Protein AF-A0A6F9ABH8-F1 (afdb_monomer)

Foldseek 3Di:
DDDPPDDPPPPPPPPPPPFPFAKEWFAPWDAQNRGPDTDIDTDTSQFQKKKWKAFPVGRIIGIDTHGPVCAQPFDQDQDVNDGTTIGIHIDRHHHPNPDPPDD

Structure (mmCIF, N/CA/C/O backbone):
data_AF-A0A6F9ABH8-F1
#
_entry.id   AF-A0A6F9ABH8-F1
#
loop_
_atom_site.group_PDB
_atom_site.id
_atom_site.type_symbol
_atom_site.label_atom_id
_atom_site.label_alt_id
_atom_site.label_comp_id
_atom_site.label_asym_id
_atom_site.label_entity_id
_atom_site.label_seq_id
_atom_site.pdbx_PDB_ins_code
_atom_site.Cartn_x
_atom_site.Cartn_y
_atom_site.Cartn_z
_atom_site.occupancy
_atom_site.B_iso_or_equiv
_atom_site.auth_seq_id
_atom_site.auth_comp_id
_atom_site.auth_asym_id
_atom_site.auth_atom_id
_atom_site.pdbx_PDB_model_num
ATOM 1 N N . MET A 1 1 ? 59.448 3.832 -34.366 1.00 38.19 1 MET A N 1
ATOM 2 C CA . MET A 1 1 ? 58.556 4.945 -33.955 1.00 38.19 1 MET A CA 1
ATOM 3 C C . MET A 1 1 ? 57.138 4.499 -34.285 1.00 38.19 1 MET A C 1
ATOM 5 O O . MET A 1 1 ? 56.952 4.053 -35.399 1.00 38.19 1 MET A O 1
ATOM 9 N N . LYS A 1 2 ? 56.117 4.501 -33.435 1.00 41.16 2 LYS A N 1
ATOM 10 C CA . LYS A 1 2 ? 55.901 5.055 -32.098 1.00 41.16 2 LYS A CA 1
ATOM 11 C C . LYS A 1 2 ? 54.663 4.288 -31.586 1.00 41.16 2 LYS A C 1
ATOM 13 O O . LYS A 1 2 ? 53.607 4.364 -32.205 1.00 41.16 2 LYS A O 1
ATOM 18 N N . SER A 1 3 ? 54.849 3.445 -30.572 1.00 49.25 3 SER A N 1
ATOM 19 C CA . SER A 1 3 ? 53.763 2.706 -29.921 1.00 49.25 3 SER A CA 1
ATOM 20 C C . SER A 1 3 ? 52.979 3.698 -29.065 1.00 49.25 3 SER A C 1
ATOM 22 O O . SER A 1 3 ? 53.523 4.198 -28.085 1.00 49.25 3 SER A O 1
ATOM 24 N N . ASN A 1 4 ? 51.747 4.028 -29.463 1.00 47.50 4 ASN A N 1
ATOM 25 C CA . ASN A 1 4 ? 50.877 4.953 -28.724 1.00 47.50 4 ASN A CA 1
ATOM 26 C C . ASN A 1 4 ? 49.474 4.353 -28.548 1.00 47.50 4 ASN A C 1
ATOM 28 O O . ASN A 1 4 ? 48.471 5.032 -28.727 1.00 47.50 4 ASN A O 1
ATOM 32 N N . ILE A 1 5 ? 49.383 3.065 -28.218 1.00 52.16 5 ILE A N 1
ATOM 33 C CA . ILE A 1 5 ? 48.133 2.483 -27.703 1.00 52.16 5 ILE A CA 1
ATOM 34 C C . ILE A 1 5 ? 48.213 2.592 -26.179 1.00 52.16 5 ILE A C 1
ATOM 36 O O . ILE A 1 5 ? 48.301 1.606 -25.455 1.00 52.16 5 ILE A O 1
ATOM 40 N N . LEU A 1 6 ? 48.316 3.833 -25.696 1.00 50.69 6 LEU A N 1
ATOM 41 C CA . LEU A 1 6 ? 48.376 4.136 -24.275 1.00 50.69 6 LEU A CA 1
ATOM 42 C C . LEU A 1 6 ? 47.059 4.795 -23.849 1.00 50.69 6 LEU A C 1
ATOM 44 O O . LEU A 1 6 ? 46.882 6.002 -23.958 1.00 50.69 6 LEU A O 1
ATOM 48 N N . ILE A 1 7 ? 46.168 3.940 -23.346 1.00 53.97 7 ILE A N 1
ATOM 49 C CA . ILE A 1 7 ? 45.357 4.195 -22.150 1.00 53.97 7 ILE A CA 1
ATOM 50 C C . ILE A 1 7 ? 44.345 5.345 -22.296 1.00 53.97 7 ILE A C 1
ATOM 52 O O . ILE A 1 7 ? 44.410 6.371 -21.628 1.00 53.97 7 ILE A O 1
ATOM 56 N N . GLY A 1 8 ? 43.319 5.110 -23.111 1.00 46.75 8 GLY A N 1
ATOM 57 C CA . GLY A 1 8 ? 41.999 5.693 -22.877 1.00 46.75 8 GLY A CA 1
ATOM 58 C C . GLY A 1 8 ? 41.253 4.835 -21.858 1.00 46.75 8 GLY A C 1
ATOM 59 O O . GLY A 1 8 ? 40.374 4.069 -22.239 1.00 46.75 8 GLY A O 1
ATOM 60 N N . LEU A 1 9 ? 41.641 4.886 -20.578 1.00 55.31 9 LEU A N 1
ATOM 61 C CA . LEU A 1 9 ? 40.879 4.245 -19.501 1.00 55.31 9 LEU A CA 1
ATOM 62 C C . LEU A 1 9 ? 39.613 5.076 -19.267 1.00 55.31 9 LEU A C 1
ATOM 64 O O . LEU A 1 9 ? 39.552 5.936 -18.392 1.00 55.31 9 LEU A O 1
ATOM 68 N N . THR A 1 10 ? 38.616 4.858 -20.118 1.00 58.72 10 THR A N 1
ATOM 69 C CA . THR A 1 10 ? 37.262 5.370 -19.949 1.00 58.72 10 THR A CA 1
ATOM 70 C C . THR A 1 10 ? 36.702 4.783 -18.661 1.00 58.72 10 THR A C 1
ATOM 72 O O . THR A 1 10 ? 36.371 3.599 -18.601 1.00 58.72 10 THR A O 1
ATOM 75 N N . VAL A 1 11 ? 36.638 5.606 -17.616 1.00 58.22 11 VAL A N 1
ATOM 76 C CA . VAL A 1 11 ? 35.954 5.283 -16.366 1.00 58.22 11 VAL A CA 1
ATOM 77 C C . VAL A 1 11 ? 34.465 5.150 -16.688 1.00 58.22 11 VAL A C 1
ATOM 79 O O . VAL A 1 11 ? 33.728 6.132 -16.740 1.00 58.22 11 VAL A O 1
ATOM 82 N N . LEU A 1 12 ? 34.029 3.921 -16.957 1.00 57.50 12 LEU A N 1
ATOM 83 C CA . LEU A 1 12 ? 32.623 3.573 -17.091 1.00 57.50 12 LEU A CA 1
ATOM 84 C C . LEU A 1 12 ? 32.027 3.515 -15.680 1.00 57.50 12 LEU A C 1
ATOM 86 O O . LEU A 1 12 ? 31.957 2.454 -15.064 1.00 57.50 12 LEU A O 1
ATOM 90 N N . VAL A 1 13 ? 31.639 4.674 -15.139 1.00 62.25 13 VAL A N 1
ATOM 91 C CA . VAL A 1 13 ? 30.786 4.716 -13.946 1.00 62.25 13 VAL A CA 1
ATOM 92 C C . VAL A 1 13 ? 29.404 4.230 -14.370 1.00 62.25 13 VAL A C 1
ATOM 94 O O . VAL A 1 13 ? 28.586 4.993 -14.879 1.00 62.25 13 VAL A O 1
ATOM 97 N N . VAL A 1 14 ? 29.149 2.934 -14.193 1.00 61.19 14 VAL A N 1
ATOM 98 C CA . VAL A 1 14 ? 27.793 2.388 -14.258 1.00 61.19 14 VAL A CA 1
ATOM 99 C C . VAL A 1 14 ? 27.068 2.859 -13.001 1.00 61.19 14 VAL A C 1
ATOM 101 O O . VAL A 1 14 ? 27.223 2.288 -11.924 1.00 61.19 14 VAL A O 1
ATOM 104 N N . PHE A 1 15 ? 26.287 3.931 -13.128 1.00 59.28 15 PHE A N 1
ATOM 105 C CA . PHE A 1 15 ? 25.287 4.286 -12.129 1.00 59.28 15 PHE A CA 1
ATOM 106 C C . PHE A 1 15 ? 24.193 3.216 -12.169 1.00 59.28 15 PHE A C 1
ATOM 108 O O . PHE A 1 15 ? 23.288 3.269 -13.000 1.00 59.28 15 PHE A O 1
ATOM 115 N N . ILE A 1 16 ? 24.285 2.216 -11.292 1.00 57.59 16 ILE A N 1
ATOM 116 C CA . ILE A 1 16 ? 23.160 1.316 -11.043 1.00 57.59 16 ILE A CA 1
ATOM 117 C C . ILE A 1 16 ? 22.151 2.132 -10.239 1.00 57.59 16 ILE A C 1
ATOM 119 O O . ILE A 1 16 ? 22.263 2.259 -9.021 1.00 57.59 16 ILE A O 1
ATOM 123 N N . ALA A 1 17 ? 21.190 2.743 -10.933 1.00 57.72 17 ALA A N 1
ATOM 124 C CA . ALA A 1 17 ? 19.999 3.264 -10.288 1.00 57.72 17 ALA A CA 1
ATOM 125 C C . ALA A 1 17 ? 19.285 2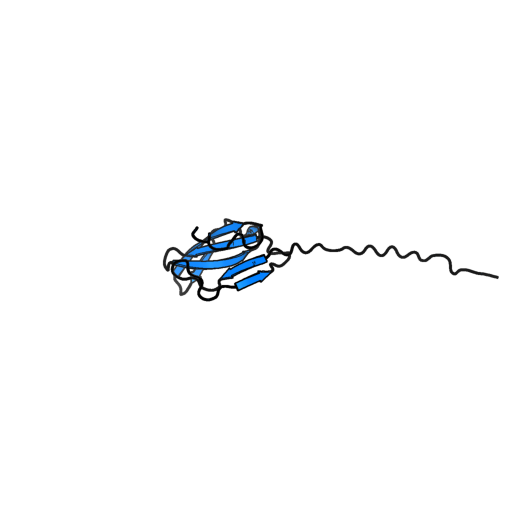.065 -9.653 1.00 57.72 17 ALA A C 1
ATOM 127 O O . ALA A 1 17 ? 18.655 1.268 -10.347 1.00 57.72 17 ALA A O 1
ATOM 128 N N . VAL A 1 18 ? 19.449 1.887 -8.340 1.00 52.00 18 VAL A N 1
ATOM 129 C CA . VAL A 1 18 ? 18.676 0.908 -7.575 1.00 52.00 18 VAL A CA 1
ATOM 130 C C . VAL A 1 18 ? 17.233 1.391 -7.612 1.00 52.00 18 VAL A C 1
ATOM 132 O O . VAL A 1 18 ? 16.819 2.240 -6.823 1.00 52.00 18 VAL A O 1
ATOM 135 N N . ALA A 1 19 ? 16.470 0.886 -8.578 1.00 57.06 19 ALA A N 1
ATOM 136 C CA . ALA A 1 19 ? 15.028 0.972 -8.527 1.00 57.06 19 ALA A CA 1
ATOM 137 C C . ALA A 1 19 ? 14.597 0.142 -7.317 1.00 57.06 19 ALA A C 1
ATOM 139 O O . ALA A 1 19 ? 14.730 -1.083 -7.315 1.00 57.06 19 ALA A O 1
ATOM 140 N N . GLN A 1 20 ? 14.162 0.816 -6.252 1.00 62.88 20 GLN A N 1
ATOM 141 C CA . GLN A 1 20 ? 13.561 0.134 -5.116 1.00 62.88 20 GLN A CA 1
ATOM 142 C C . GLN A 1 20 ? 12.261 -0.500 -5.615 1.00 62.88 20 GLN A C 1
ATOM 144 O O . GLN A 1 20 ? 11.275 0.190 -5.859 1.00 62.88 20 GLN A O 1
ATOM 149 N N . SER A 1 21 ? 12.307 -1.807 -5.868 1.00 71.00 21 SER A N 1
ATOM 150 C CA . SER A 1 21 ? 11.190 -2.576 -6.410 1.00 71.00 21 SER A CA 1
ATOM 151 C C . SER A 1 21 ? 10.307 -3.040 -5.261 1.00 71.00 21 SER A C 1
ATOM 153 O O . SER A 1 21 ? 10.367 -4.185 -4.827 1.00 71.00 21 SER A O 1
ATOM 155 N N . LEU A 1 22 ? 9.501 -2.118 -4.737 1.00 86.31 22 LEU A N 1
ATOM 156 C CA . LEU A 1 22 ? 8.500 -2.445 -3.729 1.00 86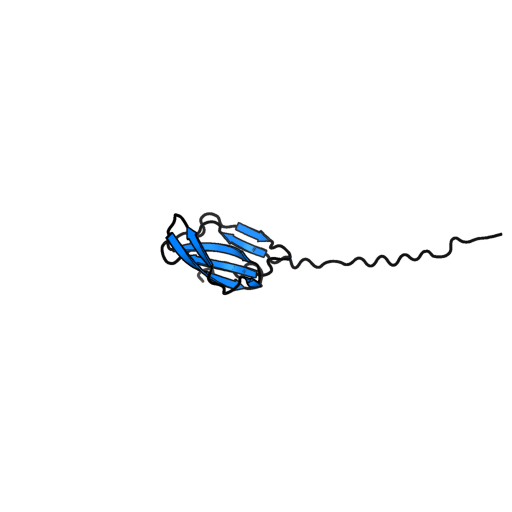.31 22 LEU A CA 1
ATOM 157 C C . LEU A 1 22 ? 7.345 -3.201 -4.394 1.00 86.31 22 LEU A C 1
ATOM 159 O O . LEU A 1 22 ? 6.756 -2.710 -5.353 1.00 86.31 22 LEU A O 1
ATOM 163 N N . THR A 1 23 ? 6.987 -4.379 -3.900 1.00 89.25 23 THR A N 1
ATOM 164 C CA . THR A 1 23 ? 5.840 -5.147 -4.395 1.00 89.25 23 THR A CA 1
ATOM 165 C C . THR A 1 23 ? 4.644 -4.945 -3.478 1.00 89.25 23 THR A C 1
ATOM 167 O O . THR A 1 23 ? 4.704 -5.249 -2.293 1.00 89.25 23 THR A O 1
ATOM 170 N N . CYS A 1 24 ? 3.513 -4.501 -4.018 1.00 89.50 24 CYS A N 1
ATOM 171 C CA . CYS A 1 24 ? 2.293 -4.250 -3.254 1.00 89.50 24 CYS A CA 1
ATOM 172 C C . CYS A 1 24 ? 1.137 -5.127 -3.727 1.00 89.50 24 CYS A C 1
ATOM 174 O O . CYS A 1 24 ? 1.071 -5.559 -4.881 1.00 89.50 24 CYS A O 1
ATOM 176 N N . LYS A 1 25 ? 0.162 -5.355 -2.845 1.00 88.94 25 LYS A N 1
ATOM 177 C CA . LYS A 1 25 ? -1.118 -5.939 -3.241 1.00 88.94 25 LYS A CA 1
ATOM 178 C C . LYS A 1 25 ? -1.887 -4.938 -4.087 1.00 88.94 25 LYS A C 1
ATOM 180 O O . LYS A 1 25 ? -2.103 -3.800 -3.674 1.00 88.94 25 LYS A O 1
ATOM 185 N N . GLN A 1 26 ? -2.326 -5.392 -5.251 1.00 87.81 26 GLN A N 1
ATOM 186 C CA . GLN A 1 26 ? -3.222 -4.652 -6.118 1.00 87.81 26 GLN A CA 1
ATOM 187 C C . GLN A 1 26 ? -4.647 -5.156 -5.919 1.00 87.81 26 GLN A C 1
ATOM 189 O O . GLN A 1 26 ? -4.905 -6.360 -5.881 1.00 87.81 26 GLN A O 1
ATOM 194 N N . CYS A 1 27 ? -5.572 -4.218 -5.784 1.00 86.19 27 CYS A N 1
ATOM 195 C CA . CYS A 1 27 ? -6.992 -4.495 -5.711 1.00 86.19 27 CYS A CA 1
ATOM 196 C C . CYS A 1 27 ? -7.739 -3.325 -6.323 1.00 86.19 27 CYS A C 1
ATOM 198 O O . CYS A 1 27 ? -7.861 -2.275 -5.701 1.00 86.19 27 CYS A O 1
ATOM 200 N N . SER A 1 28 ? -8.207 -3.504 -7.557 1.00 79.06 28 SER A N 1
ATOM 201 C CA . SER A 1 28 ? -8.932 -2.450 -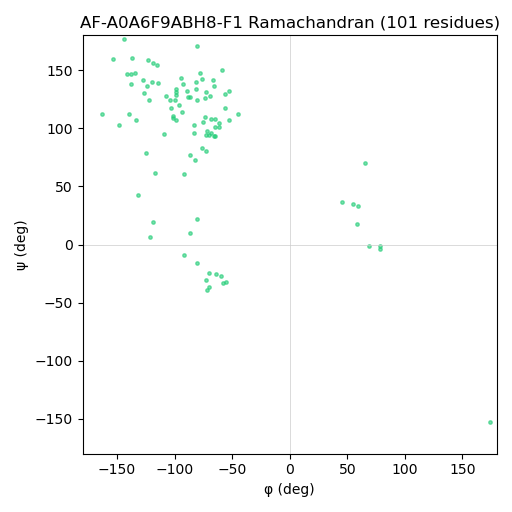8.270 1.00 79.06 28 SER A CA 1
ATOM 202 C C . SER A 1 28 ? -10.332 -2.238 -7.687 1.00 79.06 28 SER A C 1
ATOM 204 O O . SER A 1 28 ? -10.771 -1.101 -7.532 1.00 79.06 28 SER A O 1
ATOM 206 N N . VAL A 1 29 ? -11.007 -3.332 -7.315 1.00 75.75 29 VAL A N 1
ATOM 207 C CA . VAL A 1 29 ? -12.345 -3.302 -6.719 1.00 75.75 29 VAL A CA 1
ATOM 208 C C . VAL A 1 29 ? -12.424 -4.332 -5.597 1.00 75.75 29 VAL A C 1
ATOM 210 O O . VAL A 1 29 ? -12.372 -5.541 -5.835 1.00 75.75 29 VAL A O 1
ATOM 213 N N . GLY A 1 30 ? -12.548 -3.849 -4.368 1.00 76.12 30 GLY A N 1
ATOM 214 C CA . GLY A 1 30 ? -12.880 -4.643 -3.197 1.00 76.12 30 GLY A CA 1
ATOM 215 C C . GLY A 1 30 ? -14.233 -4.235 -2.636 1.00 76.12 30 GLY A C 1
ATOM 216 O O . GLY A 1 30 ? -14.550 -3.052 -2.586 1.00 76.12 30 GLY A O 1
ATOM 217 N N . ILE A 1 31 ? -15.030 -5.213 -2.223 1.00 78.12 31 ILE A N 1
ATOM 218 C CA . ILE A 1 31 ? -16.369 -5.037 -1.661 1.00 78.12 31 ILE A CA 1
ATOM 219 C C . ILE A 1 31 ? -16.395 -5.772 -0.320 1.00 78.12 31 ILE A C 1
ATOM 221 O O . ILE A 1 31 ? -15.968 -6.923 -0.239 1.00 78.12 31 ILE A O 1
ATOM 225 N N . PHE A 1 32 ? -16.867 -5.116 0.747 1.00 75.88 32 PHE A N 1
ATOM 226 C CA . PHE A 1 32 ? -16.945 -5.722 2.090 1.00 75.8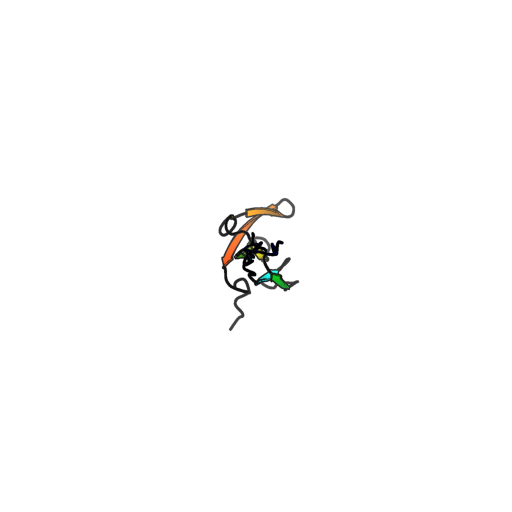8 32 PHE A CA 1
ATOM 227 C C . PHE A 1 32 ? -15.593 -6.284 2.591 1.00 75.88 32 PHE A C 1
ATOM 229 O O . PHE A 1 32 ? -15.536 -7.311 3.259 1.00 75.88 32 PHE A O 1
ATOM 236 N N . GLY A 1 33 ? -14.482 -5.625 2.245 1.00 71.81 33 GLY A N 1
ATOM 237 C CA . GLY A 1 33 ? -13.131 -6.066 2.625 1.00 71.81 33 GLY A CA 1
ATOM 238 C C . GLY A 1 33 ? -12.565 -7.222 1.788 1.00 71.81 33 GLY A C 1
ATOM 239 O O . GLY A 1 33 ? -11.394 -7.569 1.945 1.00 71.81 33 GLY A O 1
ATOM 240 N N . THR A 1 34 ? -13.345 -7.773 0.852 1.00 77.94 34 THR A N 1
ATOM 241 C CA . THR A 1 34 ? -12.903 -8.816 -0.084 1.00 77.94 34 THR A CA 1
ATOM 242 C C . THR A 1 34 ? -12.545 -8.196 -1.428 1.00 77.94 34 THR A C 1
ATOM 244 O O . THR A 1 34 ? -13.342 -7.464 -2.005 1.00 77.94 34 THR A O 1
ATOM 247 N N . CYS A 1 35 ? -11.357 -8.492 -1.953 1.00 82.12 35 CYS A N 1
ATOM 248 C CA . CYS A 1 35 ? -10.957 -8.062 -3.294 1.00 82.12 35 CYS A CA 1
ATOM 249 C C . CYS A 1 35 ? -11.540 -8.987 -4.358 1.00 82.12 35 CYS A C 1
ATOM 251 O O . CYS A 1 35 ? -11.278 -10.185 -4.319 1.00 82.12 35 CYS A O 1
ATOM 253 N N . LEU A 1 36 ? -12.275 -8.428 -5.324 1.00 80.88 36 LEU A N 1
ATOM 254 C CA . LEU A 1 36 ? -12.801 -9.182 -6.469 1.00 80.88 36 LEU A CA 1
ATOM 255 C C . LEU A 1 36 ? -11.683 -9.593 -7.430 1.00 80.88 36 LEU A C 1
ATOM 257 O O . LEU A 1 36 ? -11.697 -10.690 -7.976 1.00 80.88 36 LEU A O 1
ATOM 261 N N . PHE A 1 37 ? -10.695 -8.713 -7.592 1.00 80.38 37 PHE A N 1
ATOM 262 C CA . PHE A 1 37 ? -9.531 -8.927 -8.447 1.00 80.38 37 PHE A CA 1
ATOM 263 C C . PHE A 1 37 ? -8.256 -8.737 -7.622 1.00 80.38 37 PHE A C 1
ATOM 265 O O . PHE A 1 37 ? -7.666 -7.652 -7.640 1.00 80.38 37 PHE A O 1
ATOM 272 N N . PRO A 1 38 ? -7.867 -9.744 -6.819 1.00 83.50 38 PRO A N 1
ATOM 273 C CA . PRO A 1 38 ? -6.620 -9.699 -6.079 1.00 83.50 38 PRO A CA 1
ATOM 274 C C . PRO A 1 38 ? -5.441 -9.896 -7.036 1.00 83.50 38 PRO A C 1
ATOM 276 O O . PRO A 1 38 ? -5.409 -10.838 -7.824 1.00 83.50 38 PRO A O 1
ATOM 279 N N . GLY A 1 39 ? -4.442 -9.030 -6.927 1.00 86.25 39 GLY A N 1
ATOM 280 C CA . GLY A 1 39 ? -3.194 -9.133 -7.671 1.00 86.25 39 GLY A CA 1
ATOM 281 C C . GLY A 1 39 ? -2.004 -8.670 -6.841 1.00 86.25 39 GLY A C 1
ATOM 282 O O . GLY A 1 39 ? -2.151 -8.197 -5.711 1.00 86.25 39 GLY A O 1
ATOM 283 N N . ASN A 1 40 ? -0.816 -8.798 -7.419 1.00 89.50 40 ASN A N 1
ATOM 284 C CA . ASN A 1 40 ? 0.393 -8.147 -6.930 1.00 89.50 40 ASN A CA 1
ATOM 285 C C . ASN A 1 40 ? 0.901 -7.238 -8.047 1.00 89.50 40 ASN A C 1
ATOM 287 O O . ASN A 1 40 ? 0.875 -7.634 -9.212 1.00 89.50 40 ASN A O 1
ATOM 291 N N . MET A 1 41 ? 1.369 -6.050 -7.694 1.00 86.88 41 MET A N 1
ATOM 292 C CA . MET A 1 41 ? 2.007 -5.127 -8.624 1.00 86.88 41 MET A CA 1
ATOM 293 C C . MET A 1 41 ? 3.357 -4.703 -8.061 1.00 86.88 41 MET A C 1
ATOM 295 O O . MET A 1 41 ? 3.487 -4.497 -6.854 1.00 86.88 41 MET A O 1
ATOM 299 N N . VAL A 1 42 ? 4.351 -4.575 -8.933 1.00 88.75 42 VAL A N 1
ATOM 300 C CA . VAL A 1 42 ? 5.634 -3.963 -8.582 1.00 88.75 42 VAL A CA 1
ATOM 301 C C . VAL A 1 42 ? 5.485 -2.464 -8.781 1.00 88.75 42 VAL A C 1
ATOM 303 O O . VAL A 1 42 ? 5.022 -2.015 -9.830 1.00 88.75 42 VAL A O 1
ATOM 306 N N . CYS A 1 43 ? 5.820 -1.703 -7.753 1.00 85.06 43 CYS A N 1
ATOM 307 C CA . CYS A 1 43 ? 5.772 -0.261 -7.790 1.00 85.06 43 CYS A CA 1
ATOM 308 C C . CYS A 1 43 ? 6.965 0.318 -8.545 1.00 85.06 43 CYS A C 1
ATOM 310 O O . CYS A 1 43 ? 8.074 -0.215 -8.497 1.00 85.06 43 CYS A O 1
ATOM 312 N N . ASP A 1 44 ? 6.723 1.445 -9.207 1.00 83.25 44 ASP A N 1
ATOM 313 C CA . ASP A 1 44 ? 7.764 2.211 -9.881 1.00 83.25 44 ASP A CA 1
ATOM 314 C C . ASP A 1 44 ? 8.541 3.094 -8.886 1.00 83.25 44 ASP A C 1
ATOM 316 O O . ASP A 1 44 ? 8.125 3.267 -7.735 1.00 83.25 44 ASP A O 1
ATOM 320 N N . ASN A 1 45 ? 9.643 3.701 -9.336 1.00 74.19 45 ASN A N 1
ATOM 321 C CA . ASN A 1 45 ? 10.540 4.522 -8.524 1.00 74.19 45 ASN A CA 1
ATOM 322 C C . ASN A 1 45 ? 9.836 5.734 -7.889 1.00 74.19 45 ASN A C 1
ATOM 324 O O . ASN A 1 45 ? 10.226 6.180 -6.814 1.00 74.19 45 ASN A O 1
ATOM 328 N N . SER A 1 46 ? 8.769 6.236 -8.517 1.00 71.38 46 SER A N 1
ATOM 329 C CA . SER A 1 46 ? 7.942 7.316 -7.961 1.00 71.38 46 SER A CA 1
ATOM 330 C C . SER A 1 46 ? 6.917 6.839 -6.922 1.00 71.38 46 SER A C 1
ATOM 332 O O . SER A 1 46 ? 6.391 7.635 -6.155 1.00 71.38 46 SER A O 1
ATOM 334 N N . THR A 1 47 ? 6.622 5.541 -6.842 1.00 75.75 47 THR A N 1
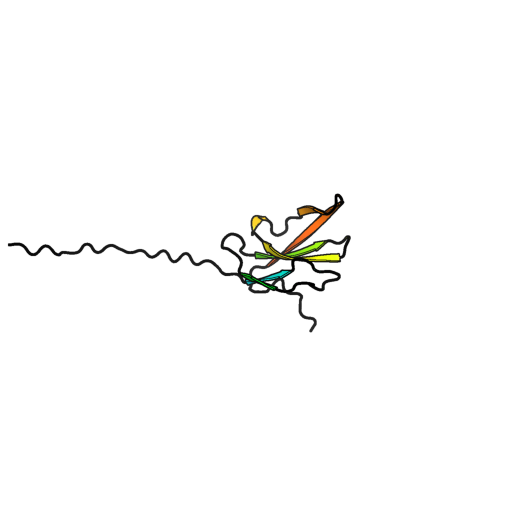ATOM 335 C CA . THR A 1 47 ? 5.525 5.002 -6.018 1.00 75.75 47 THR A CA 1
ATOM 336 C C . THR A 1 47 ? 6.027 4.071 -4.918 1.00 75.75 47 THR A C 1
ATOM 338 O O . THR A 1 47 ? 5.676 2.903 -4.860 1.00 75.75 47 THR A O 1
ATOM 341 N N . LEU A 1 48 ? 6.847 4.586 -4.006 1.00 82.00 48 LEU A N 1
ATOM 342 C CA . LEU A 1 48 ? 7.539 3.788 -2.980 1.00 82.00 48 LEU A CA 1
ATOM 343 C C . LEU A 1 48 ? 6.684 3.422 -1.751 1.00 82.00 48 LEU A C 1
ATOM 345 O O . LE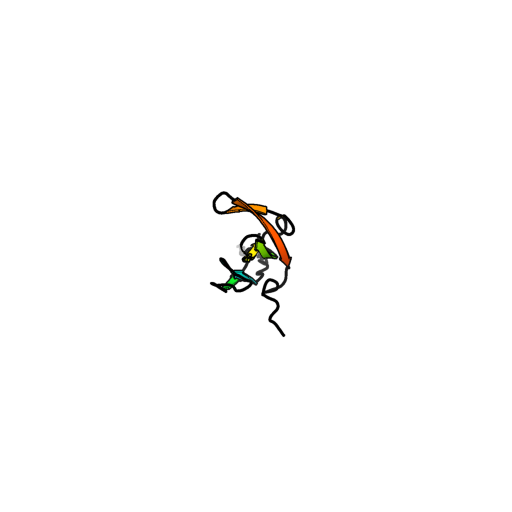U A 1 48 ? 7.227 3.167 -0.676 1.00 82.00 48 LEU A O 1
ATOM 349 N N . ASN A 1 49 ? 5.354 3.425 -1.868 1.00 86.94 49 ASN A N 1
ATOM 350 C CA . ASN A 1 49 ? 4.464 3.036 -0.775 1.00 86.94 49 ASN A CA 1
ATOM 351 C C . ASN A 1 49 ? 3.326 2.182 -1.303 1.00 86.94 49 ASN A C 1
ATOM 353 O O . ASN A 1 49 ? 2.688 2.515 -2.301 1.00 86.94 49 ASN A O 1
ATOM 357 N N . CYS A 1 50 ? 2.998 1.136 -0.565 1.00 88.75 50 CYS A N 1
ATOM 358 C CA . CYS A 1 50 ? 1.745 0.438 -0.736 1.00 88.75 50 CYS A CA 1
ATOM 359 C C . CYS A 1 50 ? 0.637 1.194 -0.011 1.00 88.75 50 CYS A C 1
ATOM 361 O O . CYS A 1 50 ? 0.851 1.643 1.114 1.00 88.75 50 CYS A O 1
ATOM 363 N N . TYR A 1 51 ? -0.554 1.284 -0.599 1.00 87.69 51 TYR A N 1
ATOM 364 C CA . TYR A 1 51 ? -1.710 1.905 0.043 1.00 87.69 51 TYR A CA 1
ATOM 365 C C . TYR A 1 51 ? -2.916 0.968 0.152 1.00 87.69 51 TYR A C 1
ATOM 367 O O . TYR A 1 51 ? -3.071 0.008 -0.611 1.00 87.69 51 TYR A O 1
ATOM 375 N N . THR A 1 52 ? -3.782 1.329 1.093 1.00 84.44 52 THR A N 1
ATOM 376 C CA . THR A 1 52 ? -5.054 0.706 1.456 1.00 84.44 52 THR A CA 1
ATOM 377 C C . THR A 1 52 ? -6.065 1.846 1.588 1.00 84.44 52 THR A C 1
ATOM 379 O O . THR A 1 52 ? -5.982 2.648 2.519 1.00 84.44 52 THR A O 1
ATOM 382 N N . GLY A 1 53 ? -6.979 1.967 0.624 1.00 79.56 53 GLY A N 1
ATOM 383 C CA . GLY A 1 53 ? -8.026 2.991 0.597 1.00 79.56 53 GLY A CA 1
ATOM 384 C C . GLY A 1 53 ? -9.393 2.389 0.896 1.00 79.56 53 GLY A C 1
ATOM 385 O O . GLY A 1 53 ? -9.780 1.416 0.256 1.00 79.56 53 GLY A O 1
ATOM 386 N N . GLU A 1 54 ? -10.133 2.944 1.854 1.00 76.19 54 GLU A N 1
ATOM 387 C CA . GLU A 1 54 ? -11.482 2.476 2.196 1.00 76.19 54 GLU A CA 1
ATOM 388 C C . GLU A 1 54 ? -12.510 3.605 2.061 1.00 76.19 54 GLU A C 1
ATOM 390 O O . GLU A 1 54 ? -12.383 4.672 2.665 1.00 76.19 54 GLU A O 1
ATOM 395 N N . ALA A 1 55 ? -13.544 3.359 1.261 1.00 72.62 55 ALA A N 1
ATOM 396 C CA . ALA A 1 55 ? -14.672 4.251 1.068 1.00 72.62 55 ALA A CA 1
ATOM 397 C C . ALA A 1 55 ? -15.845 3.790 1.939 1.00 72.62 55 ALA A C 1
ATOM 399 O O . ALA A 1 55 ? -16.529 2.805 1.641 1.00 72.62 55 ALA A O 1
ATOM 400 N N . ARG A 1 56 ? -16.109 4.549 3.007 1.00 67.38 56 ARG A N 1
ATOM 401 C CA . ARG A 1 56 ? -17.116 4.220 4.031 1.00 67.38 56 ARG A CA 1
ATOM 402 C C . ARG A 1 56 ? -18.534 4.046 3.484 1.00 67.38 56 ARG A C 1
ATOM 404 O O . ARG A 1 56 ? -19.279 3.225 4.003 1.00 67.38 56 ARG A O 1
ATOM 411 N N . PHE A 1 57 ? -18.901 4.795 2.444 1.00 66.94 57 PHE A N 1
ATOM 412 C CA . PHE A 1 57 ? -20.284 4.847 1.956 1.00 66.94 57 PHE A CA 1
ATOM 413 C C . PHE A 1 57 ? -20.725 3.576 1.214 1.00 66.94 57 PHE A C 1
ATOM 415 O O . PHE A 1 57 ? -21.891 3.207 1.262 1.00 66.94 57 PHE A O 1
ATOM 422 N N . LEU A 1 58 ? -19.789 2.889 0.553 1.00 67.88 58 LEU A N 1
ATOM 423 C CA . LEU A 1 58 ? -20.070 1.695 -0.255 1.00 67.88 58 LEU A CA 1
ATOM 424 C C . LEU A 1 58 ? -19.291 0.460 0.222 1.00 67.88 58 LEU A C 1
ATOM 426 O O . LEU A 1 58 ? -19.306 -0.571 -0.445 1.00 67.88 58 LEU A O 1
ATOM 430 N N . LYS A 1 59 ? -18.577 0.568 1.355 1.00 72.44 59 LYS A N 1
ATOM 431 C CA . LYS A 1 59 ? -17.581 -0.419 1.811 1.00 72.44 59 LYS A CA 1
ATOM 432 C C . LYS A 1 59 ? -16.655 -0.868 0.676 1.00 72.44 59 LYS A C 1
ATOM 434 O O . LYS A 1 59 ? -16.299 -2.047 0.581 1.00 72.44 59 LYS A O 1
ATOM 439 N N . LEU A 1 60 ? -16.316 0.076 -0.204 1.00 76.25 60 LEU A N 1
ATOM 440 C CA . LEU A 1 60 ? -15.388 -0.178 -1.291 1.00 76.25 60 LEU A CA 1
ATOM 441 C C . LEU A 1 60 ? -13.980 -0.075 -0.741 1.00 76.25 60 LEU A C 1
ATOM 443 O O . LEU A 1 60 ? -13.650 0.860 -0.012 1.00 76.25 60 LEU A O 1
ATOM 447 N N . HIS A 1 61 ? -13.158 -1.042 -1.102 1.00 78.69 61 HIS A N 1
ATOM 448 C CA . HIS A 1 61 ? -11.771 -1.089 -0.707 1.00 78.69 61 HIS A CA 1
ATOM 449 C C . HIS A 1 61 ? -10.884 -1.185 -1.945 1.00 78.69 61 HIS A C 1
ATOM 451 O O . HIS A 1 61 ? -11.184 -1.941 -2.864 1.00 78.69 61 HIS A O 1
ATOM 457 N N . THR A 1 62 ? -9.800 -0.422 -1.981 1.00 82.50 62 THR A N 1
ATOM 458 C CA . THR A 1 62 ? -8.837 -0.416 -3.086 1.00 82.50 62 THR A CA 1
ATOM 459 C C . THR A 1 62 ? -7.411 -0.460 -2.548 1.00 82.50 62 THR A C 1
ATOM 461 O O . THR A 1 62 ? -7.133 0.028 -1.448 1.00 82.50 62 THR A O 1
ATO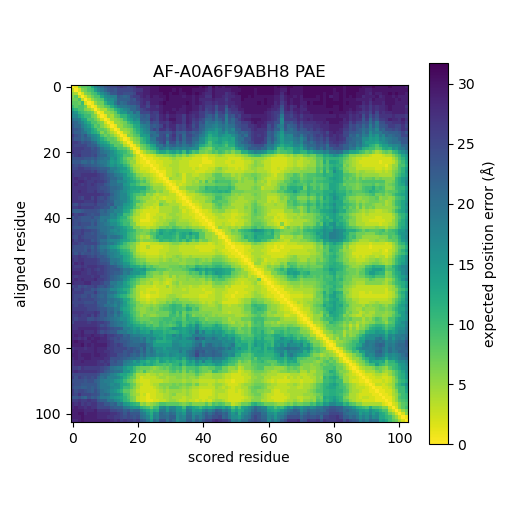M 464 N N . ARG A 1 63 ? -6.512 -1.095 -3.302 1.00 86.81 63 ARG A N 1
ATOM 465 C CA . ARG A 1 63 ? -5.107 -1.307 -2.930 1.00 86.81 63 ARG A CA 1
ATOM 466 C C . ARG A 1 63 ? -4.201 -1.147 -4.139 1.00 86.81 63 ARG A C 1
ATOM 468 O O . ARG A 1 63 ? -4.564 -1.556 -5.244 1.00 86.81 63 ARG A O 1
ATOM 475 N N . GLY A 1 64 ? -2.995 -0.645 -3.915 1.00 87.19 64 GLY A N 1
ATOM 476 C CA . GLY A 1 64 ? -1.960 -0.578 -4.942 1.00 87.19 64 GLY A CA 1
ATOM 477 C C . GLY A 1 64 ? -0.727 0.176 -4.466 1.00 87.19 64 GLY A C 1
ATOM 478 O O . GLY A 1 64 ? -0.462 0.232 -3.266 1.00 87.19 64 GLY A O 1
ATOM 479 N N . CYS A 1 65 ? -0.010 0.773 -5.414 1.00 88.56 65 CYS A N 1
ATOM 480 C CA . CYS A 1 65 ? 1.123 1.656 -5.156 1.00 88.56 65 CYS A CA 1
ATOM 481 C C . CYS A 1 65 ? 0.683 3.125 -5.130 1.00 88.56 65 CYS A C 1
ATOM 483 O O . CYS A 1 65 ? -0.193 3.531 -5.896 1.00 88.56 65 CYS A O 1
ATOM 485 N N . LEU A 1 66 ? 1.291 3.917 -4.253 1.00 86.75 66 LEU A N 1
ATOM 486 C CA . LEU A 1 66 ? 1.033 5.341 -4.082 1.00 86.75 66 LEU A CA 1
ATOM 487 C C . LEU A 1 66 ? 2.351 6.093 -3.890 1.00 86.75 66 LEU A C 1
ATOM 489 O O . LEU A 1 66 ? 3.302 5.594 -3.283 1.00 86.75 66 LEU A O 1
ATOM 493 N N . ASP A 1 67 ? 2.387 7.321 -4.393 1.00 84.00 67 ASP A N 1
ATOM 494 C CA . ASP A 1 67 ? 3.478 8.251 -4.128 1.00 84.00 67 ASP A CA 1
ATOM 495 C C . ASP A 1 67 ? 3.502 8.650 -2.642 1.00 84.00 67 ASP A C 1
ATOM 497 O O . ASP A 1 67 ? 2.455 8.866 -2.018 1.00 84.00 67 ASP A O 1
ATOM 501 N N . SER A 1 68 ? 4.702 8.784 -2.074 1.00 78.00 68 SER A N 1
ATOM 502 C CA . SER A 1 68 ? 4.912 9.164 -0.670 1.00 78.00 68 SER A CA 1
ATOM 503 C C . SER A 1 68 ? 4.224 10.475 -0.296 1.00 78.00 68 SER A C 1
ATOM 505 O O . SER A 1 68 ? 3.747 10.614 0.828 1.00 78.00 68 SER A O 1
ATOM 507 N N . ASN A 1 69 ? 4.108 11.427 -1.226 1.00 77.69 69 ASN A N 1
ATOM 508 C CA . ASN A 1 69 ? 3.464 12.719 -0.971 1.00 77.69 69 ASN A CA 1
ATOM 509 C C . ASN A 1 69 ? 1.944 12.633 -0.788 1.00 77.69 69 ASN A C 1
ATOM 511 O O . ASN A 1 69 ? 1.337 13.516 -0.161 1.00 77.69 69 ASN A O 1
ATOM 515 N N . LEU A 1 70 ? 1.328 11.593 -1.354 1.00 76.94 70 LEU A N 1
ATOM 516 C CA . LEU A 1 70 ? -0.110 11.355 -1.280 1.00 76.94 70 LEU A CA 1
ATOM 517 C C . LEU A 1 70 ? -0.485 10.467 -0.089 1.00 76.94 70 LEU A C 1
ATOM 519 O O . LEU A 1 70 ? -1.668 10.350 0.233 1.00 76.94 70 LEU A O 1
ATOM 523 N N . CYS A 1 71 ? 0.490 9.878 0.603 1.00 79.50 71 CYS A N 1
ATOM 524 C CA . CYS A 1 71 ? 0.208 9.064 1.770 1.00 79.50 71 CYS A CA 1
ATOM 525 C C . CYS A 1 71 ? -0.379 9.888 2.929 1.00 79.50 71 CYS A C 1
ATOM 527 O O . CYS A 1 71 ? 0.074 10.998 3.213 1.00 79.50 71 CYS A O 1
ATOM 529 N N . GLY A 1 72 ? -1.419 9.365 3.591 1.00 72.56 72 GLY A N 1
ATOM 530 C CA . GLY A 1 72 ? -2.113 10.056 4.686 1.00 72.56 72 GLY A CA 1
ATOM 531 C C . GLY A 1 72 ? -2.922 11.281 4.244 1.00 72.56 72 GLY A C 1
ATOM 532 O O . GLY A 1 72 ? -3.589 11.913 5.064 1.00 72.56 72 GLY A O 1
ATOM 533 N N . LYS A 1 73 ? -2.912 11.617 2.948 1.00 74.88 73 LYS A N 1
ATOM 534 C CA . LYS A 1 73 ? -3.831 12.598 2.381 1.00 74.88 73 LYS A CA 1
ATOM 535 C C . LYS A 1 73 ? -5.196 11.948 2.224 1.00 74.88 73 LYS A C 1
ATOM 537 O O . LYS A 1 73 ? -5.329 10.780 1.867 1.00 74.88 73 LYS A O 1
ATOM 542 N N . THR A 1 74 ? -6.227 12.737 2.474 1.00 68.62 74 THR A N 1
ATOM 543 C CA 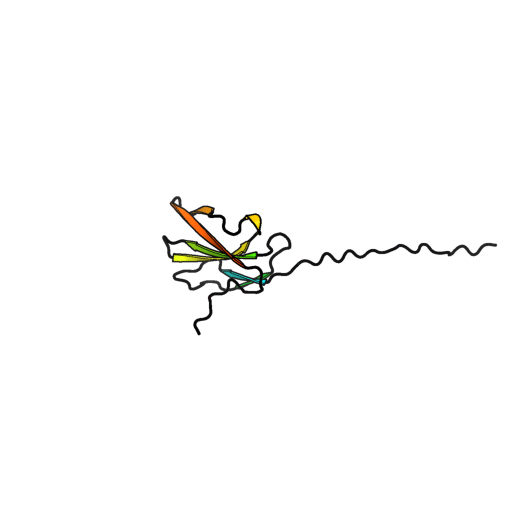. THR A 1 74 ? -7.593 12.343 2.155 1.00 68.62 74 THR A CA 1
ATOM 544 C C . THR A 1 74 ? -7.906 12.896 0.778 1.00 68.62 74 THR A C 1
ATOM 546 O O . THR A 1 74 ? -7.928 14.113 0.598 1.00 68.62 74 THR A O 1
ATOM 549 N N . ILE A 1 75 ? -8.097 12.014 -0.201 1.00 66.44 75 ILE A N 1
ATOM 550 C CA . ILE A 1 75 ? -8.526 12.429 -1.535 1.00 66.44 75 ILE A CA 1
ATOM 551 C C . ILE A 1 75 ? -10.040 12.268 -1.585 1.00 66.44 75 ILE A C 1
ATOM 553 O O . ILE A 1 75 ? -10.572 11.168 -1.409 1.00 66.44 75 ILE A O 1
ATOM 557 N N . THR A 1 76 ? -10.732 13.376 -1.826 1.00 63.88 76 THR A N 1
ATOM 558 C CA . THR A 1 76 ? -12.156 13.358 -2.148 1.00 63.88 76 THR A CA 1
ATOM 559 C C . THR A 1 76 ? -12.280 13.083 -3.638 1.00 63.88 76 THR A C 1
ATOM 561 O O . THR A 1 76 ? -12.141 13.987 -4.460 1.00 63.88 76 THR A O 1
ATOM 564 N N . ALA A 1 77 ? -12.493 11.821 -3.999 1.00 61.81 77 ALA A N 1
ATOM 565 C CA . ALA A 1 77 ? -12.783 11.450 -5.376 1.00 61.81 77 ALA A CA 1
ATOM 566 C C . ALA A 1 77 ? -14.298 11.506 -5.590 1.00 61.81 77 ALA A C 1
ATOM 568 O O . ALA A 1 77 ? -15.066 10.973 -4.791 1.00 61.81 77 ALA A O 1
ATOM 569 N N . SER A 1 78 ? -14.739 12.153 -6.668 1.00 57.19 78 SER A N 1
ATOM 570 C CA . SER A 1 78 ? -16.147 12.103 -7.064 1.00 57.19 78 SER A CA 1
ATOM 571 C C . SER A 1 78 ? -16.377 10.825 -7.857 1.00 57.19 78 SER A C 1
ATOM 573 O O . SER A 1 78 ? -15.991 10.734 -9.019 1.00 57.19 78 SER A O 1
ATOM 575 N N . ILE A 1 79 ? -16.975 9.821 -7.224 1.00 56.31 79 ILE A N 1
ATOM 576 C CA . ILE A 1 79 ? -17.336 8.564 -7.879 1.00 56.31 79 ILE A CA 1
ATOM 577 C C . ILE A 1 79 ? -18.843 8.640 -8.112 1.00 56.31 79 ILE A C 1
ATOM 579 O O . ILE A 1 79 ? -19.606 8.780 -7.160 1.00 56.31 79 ILE A O 1
ATOM 583 N N . LEU A 1 80 ? -19.272 8.610 -9.380 1.00 55.59 80 LEU A N 1
ATOM 584 C CA . LEU A 1 80 ? -20.689 8.709 -9.776 1.00 55.59 80 LEU A CA 1
ATOM 585 C C . LEU A 1 80 ? -21.389 10.007 -9.310 1.00 55.59 80 LEU A C 1
ATOM 587 O O . LEU A 1 80 ? -22.571 9.999 -8.984 1.00 55.59 80 LEU A O 1
ATOM 591 N N . GLY A 1 81 ? -20.663 11.130 -9.251 1.00 53.31 81 GLY A N 1
ATOM 592 C CA . GLY A 1 81 ? -21.217 12.431 -8.839 1.00 53.31 81 GLY A CA 1
ATOM 593 C C . GLY A 1 81 ? -21.398 12.613 -7.325 1.00 53.31 81 GLY A C 1
ATOM 594 O O . GLY A 1 81 ? -21.778 13.697 -6.890 1.00 53.31 81 GLY A O 1
ATOM 595 N N . ALA A 1 82 ? -21.077 11.598 -6.517 1.00 51.12 82 ALA A N 1
ATOM 596 C CA . ALA A 1 82 ? -21.021 11.697 -5.063 1.00 51.12 82 ALA A CA 1
ATOM 597 C C . ALA A 1 82 ? -19.569 11.885 -4.601 1.00 51.12 82 ALA A C 1
ATOM 599 O O . ALA A 1 82 ? -18.672 11.148 -5.017 1.00 51.12 82 ALA A O 1
ATOM 600 N N . GLY A 1 83 ? -19.329 12.873 -3.735 1.00 55.94 83 GLY A N 1
ATOM 601 C CA . GLY A 1 83 ? -18.023 13.084 -3.116 1.00 55.94 83 GLY A CA 1
ATOM 602 C C . GLY A 1 83 ? -17.710 11.946 -2.149 1.00 55.94 83 GLY A C 1
ATOM 603 O O . GLY A 1 83 ? -18.311 11.853 -1.081 1.00 55.94 83 GLY A O 1
ATOM 604 N N . VAL A 1 84 ? -16.779 11.070 -2.521 1.00 57.75 84 VAL A N 1
ATOM 605 C CA . VAL A 1 84 ? -16.341 9.956 -1.684 1.00 57.75 84 VAL A CA 1
ATOM 606 C C . VAL A 1 84 ? -15.017 10.325 -1.036 1.00 57.75 84 VAL A C 1
ATOM 608 O O . VAL A 1 84 ? -13.966 10.381 -1.676 1.00 57.75 84 VAL A O 1
ATOM 611 N N . THR A 1 85 ? -15.075 10.561 0.268 1.00 63.72 85 THR A N 1
ATOM 612 C CA . THR A 1 85 ? -13.901 10.781 1.109 1.00 63.72 85 THR A CA 1
ATOM 613 C C . THR A 1 85 ? -13.219 9.438 1.360 1.00 63.72 85 THR A C 1
ATOM 615 O O . THR A 1 85 ? -13.733 8.620 2.126 1.00 63.72 85 THR A O 1
ATOM 618 N N . SER A 1 86 ? -12.087 9.189 0.698 1.00 65.50 86 SER A N 1
ATOM 619 C CA . SER A 1 86 ? -11.277 7.986 0.925 1.00 65.50 86 SER A CA 1
ATOM 620 C C . SER A 1 86 ? -10.045 8.341 1.750 1.00 65.50 86 SER A C 1
ATOM 622 O O . SER A 1 86 ? -9.268 9.224 1.380 1.00 65.50 86 SER A O 1
ATOM 624 N N . SER A 1 87 ? -9.869 7.658 2.879 1.00 69.75 87 SER A N 1
ATOM 625 C CA . SER A 1 87 ? -8.646 7.741 3.677 1.00 69.75 87 SER A CA 1
ATOM 626 C C . SER A 1 87 ? -7.651 6.702 3.167 1.00 69.75 87 SER A C 1
ATOM 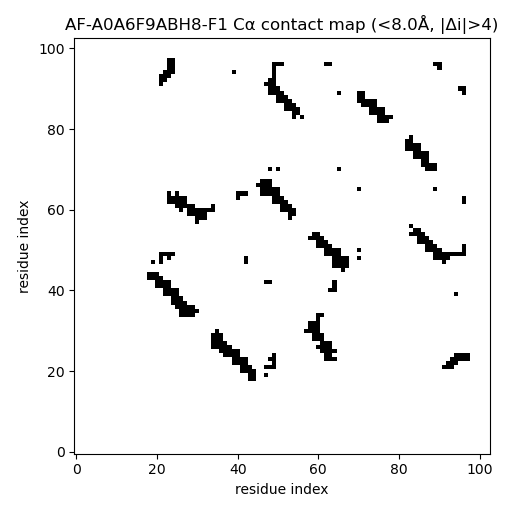628 O O . SER A 1 87 ? -7.995 5.526 3.056 1.00 69.75 87 SER A O 1
ATOM 630 N N . PHE A 1 88 ? -6.431 7.139 2.858 1.00 77.38 88 PHE A N 1
ATOM 631 C CA . PHE A 1 88 ? -5.358 6.284 2.356 1.00 77.38 88 PHE A CA 1
ATOM 632 C C . PHE A 1 88 ? -4.386 5.976 3.496 1.00 77.38 88 PHE A C 1
ATOM 634 O O . PHE A 1 88 ? -3.678 6.866 3.970 1.00 77.38 88 PHE A O 1
ATOM 641 N N . SER A 1 89 ? -4.360 4.722 3.945 1.00 82.94 89 SER A N 1
ATOM 642 C CA . SER A 1 89 ? -3.328 4.216 4.855 1.00 82.94 89 SER A CA 1
ATOM 643 C C . SER A 1 89 ? -2.205 3.594 4.032 1.00 82.94 89 SER A C 1
ATOM 645 O O . SER A 1 89 ? -2.501 2.914 3.048 1.00 82.94 89 SER A O 1
ATOM 647 N N . CYS A 1 90 ? -0.943 3.831 4.392 1.00 86.94 90 CYS A N 1
ATOM 648 C CA . CYS A 1 90 ? 0.190 3.352 3.600 1.00 86.94 90 CYS A CA 1
ATOM 649 C C . CYS A 1 90 ? 1.314 2.766 4.444 1.00 86.94 90 CYS A C 1
ATOM 651 O O . CYS A 1 90 ? 1.422 3.011 5.645 1.00 86.94 90 CYS A O 1
ATOM 653 N N . CYS A 1 91 ? 2.142 1.977 3.773 1.00 86.81 91 CYS A N 1
ATOM 654 C CA . CYS A 1 91 ? 3.264 1.245 4.334 1.00 86.81 91 CYS A CA 1
ATOM 655 C C . CYS A 1 91 ? 4.328 1.011 3.244 1.00 86.81 91 CYS A C 1
ATOM 657 O O . CYS A 1 91 ? 4.034 1.112 2.054 1.00 86.81 91 CYS A O 1
ATOM 659 N N . GLN A 1 92 ? 5.572 0.734 3.645 1.00 86.19 92 GLN A N 1
ATOM 660 C CA . GLN A 1 92 ? 6.748 0.724 2.752 1.00 86.19 92 GLN A CA 1
ATOM 661 C C . GLN A 1 92 ? 7.451 -0.638 2.667 1.00 86.19 92 GLN A C 1
ATOM 663 O O . GLN A 1 92 ? 8.621 -0.711 2.307 1.00 86.19 92 GLN A O 1
ATOM 668 N N . THR A 1 93 ? 6.768 -1.719 3.035 1.00 85.00 93 THR A N 1
ATOM 669 C CA . THR A 1 93 ? 7.319 -3.080 2.979 1.00 85.00 93 THR A CA 1
ATOM 670 C C . THR A 1 93 ? 6.560 -3.931 1.970 1.00 85.00 93 THR A C 1
ATOM 672 O O . THR A 1 93 ? 5.399 -3.659 1.662 1.00 85.00 93 THR A O 1
ATOM 675 N N . ASP A 1 94 ? 7.210 -4.958 1.424 1.00 86.38 94 ASP A N 1
ATOM 676 C CA . ASP A 1 94 ? 6.571 -5.823 0.436 1.00 86.38 94 ASP A CA 1
ATOM 677 C C . ASP A 1 94 ? 5.277 -6.438 0.981 1.00 86.38 94 ASP A C 1
ATOM 679 O O . ASP A 1 94 ? 5.235 -7.009 2.072 1.00 86.38 94 ASP A O 1
ATOM 683 N N . LEU A 1 95 ? 4.205 -6.315 0.197 1.00 86.62 95 LEU A N 1
ATOM 684 C CA . LEU A 1 95 ? 2.871 -6.859 0.450 1.00 86.62 95 LEU A CA 1
ATOM 685 C C . LEU A 1 95 ? 2.228 -6.381 1.764 1.00 86.62 95 LEU A C 1
ATOM 687 O O . LEU A 1 95 ? 1.242 -6.966 2.215 1.00 86.62 95 LEU A O 1
ATOM 691 N N . CYS A 1 96 ? 2.726 -5.294 2.354 1.00 87.00 96 CYS A N 1
ATOM 692 C CA . CYS A 1 96 ? 2.271 -4.772 3.643 1.00 87.00 96 CYS A CA 1
ATOM 693 C C . CYS A 1 96 ? 0.817 -4.291 3.643 1.00 87.00 96 CYS A C 1
ATOM 695 O O . CYS A 1 96 ? 0.157 -4.285 4.678 1.00 87.00 96 CYS A O 1
ATOM 697 N N . ASN A 1 97 ? 0.306 -3.909 2.471 1.00 85.75 97 ASN A N 1
ATOM 698 C CA . ASN A 1 97 ? -1.084 -3.515 2.263 1.00 85.75 97 ASN A CA 1
ATOM 699 C C . ASN A 1 97 ? -2.004 -4.712 1.973 1.00 85.75 97 ASN A C 1
ATOM 701 O O . ASN A 1 97 ? -3.152 -4.535 1.560 1.00 85.75 97 ASN A O 1
ATOM 705 N N . GLY A 1 98 ? -1.516 -5.942 2.141 1.00 76.81 98 GLY A N 1
ATOM 706 C CA . GLY A 1 98 ? -2.372 -7.114 2.174 1.00 76.81 98 GLY A CA 1
ATOM 707 C C . GLY A 1 98 ? -3.395 -7.007 3.296 1.00 76.81 98 GLY A C 1
ATOM 708 O O . GLY A 1 98 ? -3.150 -6.388 4.329 1.00 76.81 98 GLY A O 1
ATOM 709 N N . ALA A 1 99 ? -4.563 -7.619 3.089 1.00 65.75 99 ALA A N 1
ATOM 710 C CA . ALA A 1 99 ? -5.451 -7.867 4.215 1.00 65.75 99 ALA A CA 1
ATOM 711 C C . ALA A 1 99 ? -4.624 -8.587 5.284 1.00 65.75 99 ALA A C 1
ATOM 713 O O . ALA A 1 99 ? -3.913 -9.535 4.942 1.00 65.75 99 ALA A O 1
ATOM 714 N N . SER A 1 100 ? -4.702 -8.136 6.539 1.00 51.22 100 SER A N 1
ATOM 715 C CA . SER A 1 100 ? -4.253 -8.954 7.659 1.00 51.22 100 SER A CA 1
ATOM 716 C C . SER A 1 100 ? -4.976 -10.285 7.491 1.00 51.22 100 SER A C 1
ATOM 718 O O . SER A 1 100 ? -6.207 -10.334 7.552 1.00 51.22 100 SER A O 1
ATOM 720 N N . SER A 1 101 ? -4.235 -11.315 7.076 1.00 38.69 101 SER A N 1
ATOM 721 C CA . SER A 1 101 ? -4.778 -12.657 6.977 1.00 38.69 101 SER A CA 1
ATOM 722 C C . SER A 1 101 ? -5.306 -12.945 8.364 1.00 38.69 101 SER A C 1
ATOM 724 O O . SER A 1 101 ? -4.534 -12.897 9.319 1.00 38.69 101 SER A O 1
ATOM 726 N N . VAL A 1 102 ? -6.616 -13.150 8.463 1.00 34.19 102 VAL A N 1
ATOM 727 C CA . VAL A 1 102 ? -7.247 -13.697 9.657 1.00 34.19 102 VAL A CA 1
ATOM 728 C C . VAL A 1 102 ? -6.382 -14.882 10.087 1.00 34.19 102 VAL A C 1
ATOM 730 O O . VAL A 1 102 ? -6.221 -15.837 9.322 1.00 34.19 102 VAL A O 1
ATOM 733 N N . GLN A 1 103 ? -5.729 -14.720 11.234 1.00 30.19 103 GLN A N 1
ATOM 734 C CA . GLN A 1 103 ? -5.157 -15.802 12.019 1.00 30.19 103 GLN A CA 1
ATOM 735 C C . GLN A 1 103 ? -6.270 -16.357 12.900 1.00 30.19 103 GLN A C 1
ATOM 737 O O . GLN A 1 103 ? -7.078 -15.534 13.393 1.00 30.19 103 GLN A O 1
#

Mean predicted aligned error: 12.71 Å

Secondary structure (DSSP, 8-state):
----------------------EEEEEEEEETTEESSEEEEEPPTT--EEEEEEETTTTEEEEEEE-GGGTT-EEEEEETTEEEEEEEEEE-STTTTS-----

pLDDT: mean 71.25, std 14.68, range [30.19, 89.5]

Solvent-accessible surface area (backbone atoms only — not comparable to full-atom values): 6100 Å² total; per-residue (Å²): 140,79,94,77,93,73,79,85,78,73,81,78,80,77,78,78,76,78,66,62,72,45,36,18,26,27,17,85,48,14,53,80,83,43,53,79,51,74,47,75,43,74,27,52,78,74,21,68,21,20,24,37,32,46,31,78,92,72,40,35,28,34,29,27,62,33,38,71,87,56,51,72,40,69,52,69,47,67,60,94,85,41,79,42,66,26,50,33,48,65,42,78,51,70,42,60,44,42,77,80,71,86,124

Nearest PDB structures (foldseek):
  7e17-assembly1_A  TM=7.667E-01  e=3.837E-02  Homo sapiens
  6zso-assembly1_A  TM=6.529E-01  e=4.058E-02  Homo sapiens
  6oaz-assembly1_E  TM=5.202E-01  e=1.250E-02  Homo sapiens
  1ywh-assembly2_C  TM=7.126E-01  e=2.443E-01  Homo sapiens
  6ib6-assembly1_A  TM=5.226E-01  e=8.415E-02  Homo sapiens

Sequence (103 aa):
MKSNILIGLTVLVVFIAVAQSLTCKQCSVGIFGTCLFPGNMVCDNSTLNCYTGEARFLKLHTRGCLDSNLCGKTITASILGAGVTSSFSCCQTDLCNGASSVQ

Radius of gyration: 22.13 Å; Cα contacts (8 Å, |Δi|>4): 216; chains: 1; bounding box: 80×29×46 Å